Protein AF-A0A6B3F899-F1 (afdb_monomer_lite)

Secondary structure (DSSP, 8-state):
--------PPTTGGG--SS--HHHHHHHHHHHHHHHHH-HHHHHHHHHHHHHHHHHHHTTSTTEEEES-SSSTT--S--EEEETT--HHHHHHHHHHTT-----S-TT-GGGG-

Sequence (114 aa):
VSMHSSTYAPAPHKFEAGTPPIAQAVGLGAAVDYLTSIGMEKIAAHEKAITEYAVRRLMEVPDLRIIGPTTAEERGSAISFTLGDIHPHDVGQVLDEQGIAVRVGHHCARPVCL

Structure (mmCIF, N/CA/C/O backbone):
data_AF-A0A6B3F899-F1
#
_entry.id   AF-A0A6B3F899-F1
#
loop_
_atom_site.group_PDB
_atom_site.id
_atom_site.type_symbol
_atom_site.label_atom_id
_atom_site.label_alt_id
_atom_site.label_comp_id
_atom_site.label_asym_id
_atom_site.label_entity_id
_atom_site.label_seq_id
_atom_site.pdbx_PDB_ins_code
_atom_site.Cartn_x
_atom_site.Cartn_y
_atom_site.Cartn_z
_atom_site.occupancy
_atom_site.B_iso_or_equiv
_atom_site.auth_seq_id
_atom_site.auth_comp_id
_atom_site.auth_asym_id
_atom_site.auth_atom_id
_atom_site.pdbx_PDB_model_num
ATOM 1 N N . VAL A 1 1 ? 48.496 1.014 -18.626 1.00 54.47 1 VAL A N 1
ATOM 2 C CA . VAL A 1 1 ? 47.393 1.541 -19.464 1.00 54.47 1 VAL A CA 1
ATOM 3 C C . VAL A 1 1 ? 46.748 2.687 -18.694 1.00 54.47 1 VAL A C 1
ATOM 5 O O . VAL A 1 1 ? 46.357 2.444 -17.561 1.00 54.47 1 VAL A O 1
ATOM 8 N N . SER A 1 2 ? 46.710 3.913 -19.229 1.00 67.50 2 SER A N 1
ATOM 9 C CA . SER A 1 2 ? 45.982 5.047 -18.627 1.00 67.50 2 SER A CA 1
ATOM 10 C C . SER A 1 2 ? 44.690 5.312 -19.408 1.00 67.50 2 SER A C 1
ATOM 12 O O . SER A 1 2 ? 44.713 5.341 -20.636 1.00 67.50 2 SER A O 1
ATOM 14 N N . MET A 1 3 ? 43.559 5.486 -18.713 1.00 81.88 3 MET A N 1
ATOM 15 C CA . MET A 1 3 ? 42.299 5.953 -19.313 1.00 81.88 3 MET A CA 1
ATOM 16 C C . MET A 1 3 ? 42.106 7.444 -19.018 1.00 81.88 3 MET A C 1
ATOM 18 O O . MET A 1 3 ? 42.232 7.858 -17.869 1.00 81.88 3 MET A O 1
ATOM 22 N N . HIS A 1 4 ? 41.798 8.236 -20.051 1.00 90.44 4 HIS A N 1
ATOM 23 C CA . HIS A 1 4 ? 41.664 9.701 -19.969 1.00 90.44 4 HIS A CA 1
ATOM 24 C C . HIS A 1 4 ? 40.222 10.207 -20.139 1.00 90.44 4 HIS A C 1
ATOM 26 O O . HIS A 1 4 ? 39.950 11.374 -19.867 1.00 90.44 4 HIS A O 1
ATOM 32 N N . SER A 1 5 ? 39.295 9.358 -20.591 1.00 90.56 5 SER A N 1
ATOM 33 C CA . SER A 1 5 ? 37.891 9.724 -20.793 1.00 90.56 5 SER A CA 1
ATOM 34 C C . SER A 1 5 ? 36.980 8.496 -20.813 1.00 90.56 5 SER A C 1
ATOM 36 O O . SER A 1 5 ? 37.437 7.354 -20.899 1.00 90.56 5 SER A O 1
ATOM 38 N N . SER A 1 6 ? 35.672 8.735 -20.718 1.00 90.12 6 SER A N 1
ATOM 39 C CA . SER A 1 6 ? 34.637 7.711 -20.865 1.00 90.12 6 SER A CA 1
ATOM 40 C C . SER A 1 6 ? 33.489 8.253 -21.701 1.00 90.12 6 SER A C 1
ATOM 42 O O . SER A 1 6 ? 33.122 9.424 -21.587 1.00 90.12 6 SER A O 1
ATOM 44 N N . THR A 1 7 ? 32.916 7.390 -22.529 1.00 92.81 7 THR A N 1
ATOM 45 C CA . THR A 1 7 ? 31.673 7.648 -23.250 1.00 92.81 7 THR A CA 1
ATOM 46 C C . THR A 1 7 ? 30.538 6.894 -22.569 1.00 92.81 7 THR A C 1
ATOM 48 O O . THR A 1 7 ? 30.748 5.862 -21.935 1.00 92.81 7 THR A O 1
ATOM 51 N N . TYR A 1 8 ? 29.327 7.431 -22.669 1.00 94.56 8 TYR A N 1
ATOM 52 C CA . TYR A 1 8 ? 28.137 6.855 -22.054 1.00 94.56 8 TYR A CA 1
ATOM 53 C C . TYR A 1 8 ? 27.007 6.819 -23.075 1.00 94.56 8 TYR A C 1
ATOM 55 O O . TYR A 1 8 ? 26.947 7.671 -23.963 1.00 94.56 8 TYR A O 1
ATOM 63 N N . ALA A 1 9 ? 26.092 5.866 -22.912 1.00 95.62 9 ALA A N 1
ATOM 64 C CA . ALA A 1 9 ? 24.819 5.891 -23.618 1.00 95.62 9 ALA A CA 1
ATOM 65 C C . ALA A 1 9 ? 24.021 7.166 -23.260 1.00 95.62 9 ALA A C 1
ATOM 67 O O . ALA A 1 9 ? 24.244 7.756 -22.194 1.00 95.62 9 ALA A O 1
ATOM 68 N N . PRO A 1 10 ? 23.084 7.606 -24.117 1.00 97.19 10 PRO A N 1
ATOM 69 C CA . PRO A 1 10 ? 22.101 8.611 -23.729 1.00 97.19 10 PRO A CA 1
ATOM 70 C C . PRO A 1 10 ? 21.185 8.083 -22.609 1.00 97.19 10 PRO A C 1
ATOM 72 O O . PRO A 1 10 ? 21.019 6.875 -22.426 1.00 97.19 10 PRO A O 1
ATOM 75 N N . ALA A 1 11 ? 20.585 8.993 -21.840 1.00 96.25 11 ALA A N 1
ATOM 76 C CA . ALA A 1 11 ? 19.533 8.629 -20.890 1.00 96.25 11 ALA A CA 1
ATOM 77 C C . ALA A 1 11 ? 18.277 8.129 -21.648 1.00 96.25 11 ALA A C 1
ATOM 79 O O . ALA A 1 11 ? 18.000 8.655 -22.729 1.00 96.25 11 ALA A O 1
ATOM 80 N N . PRO A 1 12 ? 17.523 7.144 -21.114 1.00 95.44 12 PRO A N 1
ATOM 81 C CA . PRO A 1 12 ? 17.664 6.546 -19.779 1.00 95.44 12 PRO A CA 1
ATOM 82 C C . PRO A 1 12 ? 18.734 5.446 -19.677 1.00 95.44 12 PRO A C 1
ATOM 84 O O . PRO A 1 12 ? 19.283 5.254 -18.596 1.00 95.44 12 PRO A O 1
ATOM 87 N N . HIS A 1 13 ? 19.120 4.805 -20.787 1.00 95.81 13 HIS A N 1
ATOM 88 C CA . HIS A 1 13 ? 20.024 3.641 -20.805 1.00 95.81 13 HIS A CA 1
ATOM 89 C C . HIS A 1 13 ? 21.406 3.884 -20.196 1.00 95.81 13 HIS A C 1
ATOM 91 O O . HIS A 1 13 ? 22.064 2.949 -19.746 1.00 95.81 13 HIS A O 1
ATOM 97 N N . LYS A 1 14 ? 21.832 5.149 -20.110 1.00 96.62 14 LYS A N 1
ATOM 98 C CA . LYS A 1 14 ? 22.982 5.565 -19.298 1.00 96.62 14 LYS A CA 1
ATOM 99 C C . LYS A 1 14 ? 22.970 4.981 -17.877 1.00 96.62 14 LYS A C 1
ATOM 101 O O . LYS A 1 14 ? 24.039 4.735 -17.325 1.00 96.62 14 LYS A O 1
ATOM 106 N N . PHE A 1 15 ? 21.788 4.808 -17.288 1.00 96.62 15 PHE A N 1
ATOM 107 C CA . PHE A 1 15 ? 21.583 4.400 -15.897 1.00 96.62 15 PHE A CA 1
ATOM 108 C C . PHE A 1 15 ? 21.077 2.956 -15.748 1.00 96.62 15 PHE A C 1
ATOM 110 O O . PHE A 1 15 ? 20.846 2.505 -14.631 1.00 96.62 15 PHE A O 1
ATOM 117 N N . GLU A 1 16 ? 20.937 2.216 -16.849 1.00 96.69 16 GLU A N 1
ATOM 118 C CA . GLU A 1 16 ? 20.351 0.869 -16.886 1.00 96.69 16 GLU A CA 1
ATOM 119 C C . GLU A 1 16 ? 21.401 -0.146 -17.344 1.00 96.69 16 GLU A C 1
ATOM 121 O O . GLU A 1 16 ? 21.291 -0.781 -18.391 1.00 96.69 16 GLU A O 1
ATOM 126 N N . ALA A 1 17 ? 22.491 -0.242 -16.584 1.00 96.12 17 ALA A N 1
ATOM 127 C CA . ALA A 1 17 ? 23.603 -1.107 -16.946 1.00 96.12 17 ALA A CA 1
ATOM 128 C C . ALA A 1 17 ? 23.226 -2.595 -16.859 1.00 96.12 17 ALA A C 1
ATOM 130 O O . ALA A 1 17 ? 22.631 -3.050 -15.882 1.00 96.12 17 ALA A O 1
ATOM 131 N N . GLY A 1 18 ? 23.674 -3.371 -17.846 1.00 96.12 18 GLY A N 1
ATOM 132 C CA . GLY A 1 18 ? 23.474 -4.818 -17.888 1.00 96.12 18 GLY A CA 1
ATOM 133 C C . GLY A 1 18 ? 22.165 -5.231 -18.559 1.00 96.12 18 GLY A C 1
ATOM 134 O O . GLY A 1 18 ? 21.542 -4.466 -19.288 1.00 96.12 18 GLY A O 1
ATOM 135 N N . THR A 1 19 ? 21.782 -6.493 -18.366 1.00 96.88 19 THR A N 1
ATOM 136 C CA . THR A 1 19 ? 20.515 -7.005 -18.903 1.00 96.88 19 THR A CA 1
ATOM 137 C C . THR A 1 19 ? 19.367 -6.521 -18.016 1.00 96.88 19 THR A C 1
ATOM 139 O O . THR A 1 19 ? 19.410 -6.773 -16.809 1.00 96.88 19 THR A O 1
ATOM 142 N N . PRO A 1 20 ? 18.348 -5.845 -18.570 1.00 95.38 20 PRO A N 1
ATOM 143 C CA . PRO A 1 20 ? 17.251 -5.324 -17.770 1.00 95.38 20 PRO A CA 1
ATOM 144 C C . PRO A 1 20 ? 16.342 -6.448 -17.240 1.00 95.38 20 PRO A C 1
ATOM 146 O O . PRO A 1 20 ? 16.338 -7.561 -17.776 1.00 95.38 20 PRO A O 1
ATOM 149 N N . PRO A 1 21 ? 15.514 -6.167 -16.219 1.00 96.69 21 PRO A N 1
ATOM 150 C CA . PRO A 1 21 ? 14.478 -7.081 -15.744 1.00 96.69 21 PRO A CA 1
ATOM 151 C C . PRO A 1 21 ? 13.289 -7.101 -16.726 1.00 96.69 21 PRO A C 1
ATOM 153 O O . PRO A 1 21 ? 12.222 -6.548 -16.461 1.00 96.69 21 PRO A O 1
ATOM 156 N N . ILE A 1 22 ? 13.496 -7.703 -17.905 1.00 97.25 22 ILE A N 1
ATOM 157 C CA . ILE A 1 22 ? 12.583 -7.621 -19.060 1.00 97.25 22 ILE A CA 1
ATOM 158 C C . ILE A 1 22 ? 11.176 -8.110 -18.700 1.00 97.25 22 ILE A C 1
ATOM 160 O O . ILE A 1 22 ? 10.198 -7.404 -18.937 1.00 97.25 22 ILE A O 1
ATOM 164 N N . ALA A 1 23 ? 11.063 -9.299 -18.100 1.00 98.25 23 ALA A N 1
ATOM 165 C CA . ALA A 1 23 ? 9.767 -9.884 -17.759 1.00 98.25 23 ALA A CA 1
ATOM 166 C C . ALA A 1 23 ? 9.001 -9.032 -16.733 1.00 98.25 23 ALA A C 1
ATOM 168 O O . ALA A 1 23 ? 7.789 -8.862 -16.847 1.00 98.25 23 ALA A O 1
ATOM 169 N N . GLN A 1 24 ? 9.706 -8.452 -15.760 1.00 98.19 24 GLN A N 1
ATOM 170 C CA . GLN A 1 24 ? 9.122 -7.576 -14.749 1.00 98.19 24 GLN A CA 1
ATOM 171 C C . GLN A 1 24 ? 8.648 -6.255 -15.359 1.00 98.19 24 GLN A C 1
ATOM 173 O O . GLN A 1 24 ? 7.570 -5.791 -15.008 1.00 98.19 24 GLN A O 1
ATOM 178 N N . ALA A 1 25 ? 9.411 -5.671 -16.288 1.00 97.69 25 ALA A N 1
ATOM 179 C CA . ALA A 1 25 ? 9.010 -4.450 -16.985 1.00 97.69 25 ALA A CA 1
ATOM 180 C C . ALA A 1 25 ? 7.748 -4.671 -17.836 1.00 97.69 25 ALA A C 1
ATOM 182 O O . ALA A 1 25 ? 6.827 -3.858 -17.795 1.00 97.69 25 ALA A O 1
ATOM 183 N N . VAL A 1 26 ? 7.662 -5.805 -18.541 1.00 98.44 26 VAL A N 1
ATOM 184 C CA . VAL A 1 26 ? 6.450 -6.197 -19.281 1.00 98.44 26 VAL A CA 1
ATOM 185 C C . VAL A 1 26 ? 5.270 -6.409 -18.328 1.00 98.44 26 VAL A C 1
ATOM 187 O O . VAL A 1 26 ? 4.179 -5.900 -18.577 1.00 98.44 26 VAL A O 1
ATOM 190 N N . GLY A 1 27 ? 5.485 -7.107 -17.209 1.00 98.56 27 GLY A N 1
ATOM 191 C CA . GLY A 1 27 ? 4.459 -7.305 -16.182 1.00 98.56 27 GLY A CA 1
ATOM 192 C C . GLY A 1 27 ? 3.975 -5.994 -15.556 1.00 98.56 27 GLY A C 1
ATOM 193 O O . GLY A 1 27 ? 2.778 -5.829 -15.331 1.00 98.56 27 GLY A O 1
ATOM 194 N N . LEU A 1 28 ? 4.878 -5.034 -15.335 1.00 98.62 28 LEU A N 1
ATOM 195 C CA . LEU A 1 28 ? 4.530 -3.695 -14.865 1.00 98.62 28 LEU A CA 1
ATOM 196 C C . LEU A 1 28 ? 3.672 -2.949 -15.893 1.00 98.62 28 LEU A C 1
ATOM 198 O O . LEU A 1 28 ? 2.686 -2.334 -15.503 1.00 98.62 28 LEU A O 1
ATOM 202 N N . GLY A 1 29 ? 3.995 -3.047 -17.187 1.00 98.69 29 GLY A N 1
ATOM 203 C CA . GLY A 1 29 ? 3.160 -2.495 -18.259 1.00 98.69 29 GLY A CA 1
ATOM 204 C C . GLY A 1 29 ? 1.730 -3.038 -18.210 1.00 98.69 29 GLY A C 1
ATOM 205 O O . GLY A 1 29 ? 0.779 -2.265 -18.142 1.00 98.69 29 GLY A O 1
ATOM 206 N N . ALA A 1 30 ? 1.577 -4.361 -18.107 1.00 98.75 30 ALA A N 1
ATOM 207 C CA . ALA A 1 30 ? 0.262 -4.992 -17.979 1.00 98.75 30 ALA A CA 1
ATOM 208 C C . ALA A 1 30 ? -0.496 -4.556 -16.707 1.00 98.75 30 ALA A C 1
ATOM 210 O O . ALA A 1 30 ? -1.711 -4.367 -16.742 1.00 98.75 30 ALA A O 1
ATOM 211 N N . ALA A 1 31 ? 0.205 -4.367 -15.585 1.00 98.62 31 ALA A N 1
ATOM 212 C CA . ALA A 1 31 ? -0.397 -3.852 -14.356 1.00 98.62 31 ALA A CA 1
ATOM 213 C C . ALA A 1 31 ? -0.879 -2.397 -14.512 1.00 98.62 31 ALA A C 1
ATOM 215 O O . ALA A 1 31 ? -1.965 -2.058 -14.040 1.00 98.62 31 ALA A O 1
ATOM 216 N N . VAL A 1 32 ? -0.110 -1.549 -15.204 1.00 98.69 32 VAL A N 1
ATOM 217 C CA . VAL A 1 32 ? -0.506 -0.168 -15.523 1.00 98.69 32 VAL A CA 1
ATOM 218 C C . VAL A 1 32 ? -1.742 -0.154 -16.420 1.00 98.69 32 VAL A C 1
ATOM 220 O O . VAL A 1 32 ? -2.680 0.592 -16.134 1.00 98.69 32 VAL A O 1
ATOM 223 N N . ASP A 1 33 ? -1.787 -1.001 -17.448 1.00 98.75 33 ASP A N 1
ATOM 224 C CA . ASP A 1 33 ? -2.947 -1.122 -18.338 1.00 98.75 33 ASP A CA 1
ATOM 225 C C . ASP A 1 33 ? -4.194 -1.574 -17.568 1.00 98.75 33 ASP A C 1
ATOM 227 O O . ASP A 1 33 ? -5.270 -0.994 -17.724 1.00 98.75 33 ASP A O 1
ATOM 231 N N . TYR A 1 34 ? -4.048 -2.555 -16.673 1.00 98.75 34 TYR A N 1
ATOM 232 C CA . TYR A 1 34 ? -5.131 -3.027 -15.814 1.00 98.75 34 TYR A CA 1
ATOM 233 C C . TYR A 1 34 ? -5.698 -1.901 -14.937 1.00 98.75 34 TYR A C 1
ATOM 235 O O . TYR A 1 34 ? -6.901 -1.632 -14.979 1.00 98.75 34 TYR A O 1
ATOM 243 N N . LEU A 1 35 ? -4.842 -1.188 -14.197 1.00 98.56 35 LEU A N 1
ATOM 244 C CA . LEU A 1 35 ? -5.265 -0.082 -13.329 1.00 98.56 35 LEU A CA 1
ATOM 245 C C . LEU A 1 35 ? -5.891 1.068 -14.130 1.00 98.56 35 LEU A C 1
ATOM 247 O O . LEU A 1 35 ? -6.917 1.624 -13.733 1.00 98.56 35 LEU A O 1
ATOM 251 N N . THR A 1 36 ? -5.319 1.383 -15.293 1.00 98.56 36 THR A N 1
ATOM 252 C CA . THR A 1 36 ? -5.827 2.420 -16.199 1.00 98.56 36 THR A CA 1
ATOM 253 C C . THR A 1 36 ? -7.196 2.048 -16.767 1.00 98.56 36 THR A C 1
ATOM 255 O O . THR A 1 36 ? -8.076 2.903 -16.835 1.00 98.56 36 THR A O 1
ATOM 258 N N . SER A 1 37 ? -7.418 0.774 -17.107 1.00 98.62 37 SER A N 1
ATOM 259 C CA . SER A 1 37 ? -8.702 0.284 -17.625 1.00 98.62 37 SER A CA 1
ATOM 260 C C . SER A 1 37 ? -9.841 0.388 -16.602 1.00 98.62 37 SER A C 1
ATOM 262 O O . SER A 1 37 ? -10.983 0.671 -16.967 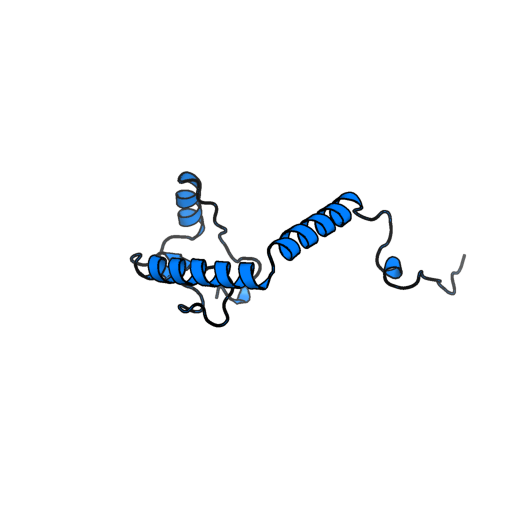1.00 98.62 37 SER A O 1
ATOM 264 N N . ILE A 1 38 ? -9.532 0.218 -15.312 1.00 98.56 38 ILE A N 1
ATOM 265 C CA . ILE A 1 38 ? -10.476 0.463 -14.215 1.00 98.56 38 ILE A CA 1
ATOM 266 C C . ILE A 1 38 ? -10.720 1.974 -14.076 1.00 98.56 38 ILE A C 1
ATOM 268 O O . ILE A 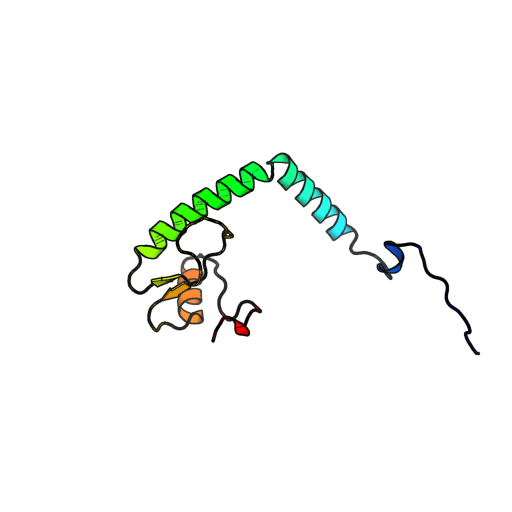1 38 ? -11.872 2.420 -13.987 1.00 98.56 38 ILE A O 1
ATOM 272 N N . GLY A 1 39 ? -9.632 2.748 -14.108 1.00 98.62 39 GLY A N 1
ATOM 273 C CA . GLY A 1 39 ? -9.592 4.196 -13.944 1.00 98.62 39 GLY A CA 1
ATOM 274 C C . GLY A 1 39 ? -9.164 4.586 -12.529 1.00 98.62 39 GLY A C 1
ATOM 275 O O . GLY A 1 39 ? -9.844 4.262 -11.554 1.00 98.62 39 GLY A O 1
ATOM 276 N N . MET A 1 40 ? -8.059 5.331 -12.419 1.00 98.12 40 MET A N 1
ATOM 277 C CA . MET A 1 40 ? -7.454 5.700 -11.129 1.00 98.12 40 MET A CA 1
ATOM 278 C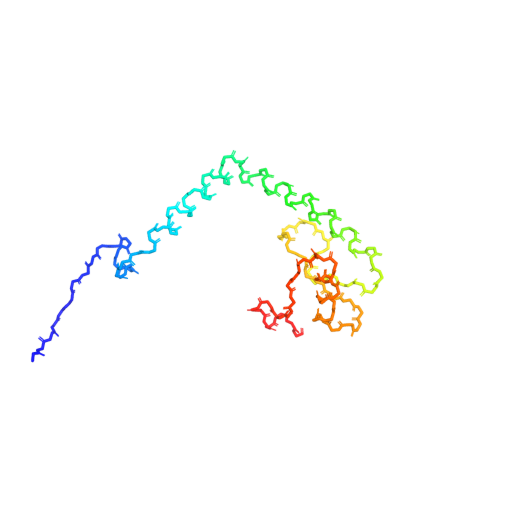 C . MET A 1 40 ? -8.386 6.519 -10.228 1.00 98.12 40 MET A C 1
ATOM 280 O O . MET A 1 40 ? -8.342 6.372 -9.012 1.00 98.12 40 MET A O 1
ATOM 284 N N . GLU A 1 41 ? -9.284 7.320 -10.804 1.00 98.06 41 GLU A N 1
ATOM 285 C CA . GLU A 1 41 ? -10.300 8.066 -10.048 1.00 98.06 41 GLU A CA 1
ATOM 286 C C . GLU A 1 41 ? -11.307 7.138 -9.358 1.00 98.06 41 GLU A C 1
ATOM 288 O O . GLU A 1 41 ? -11.673 7.362 -8.204 1.00 98.06 41 GLU A O 1
ATOM 293 N N . LYS A 1 42 ? -11.729 6.057 -10.031 1.00 98.31 42 LYS A N 1
ATOM 294 C CA . LYS A 1 42 ? -12.647 5.069 -9.445 1.00 98.31 42 LYS A CA 1
ATOM 295 C C . LYS A 1 42 ? -11.967 4.278 -8.337 1.00 98.31 42 LYS A C 1
ATOM 297 O O . LYS A 1 42 ? -12.593 4.015 -7.314 1.00 98.31 42 LYS A O 1
ATOM 302 N N . ILE A 1 43 ? -10.697 3.925 -8.540 1.00 98.06 43 ILE A N 1
ATOM 303 C CA . ILE A 1 43 ? -9.876 3.260 -7.525 1.00 98.06 43 ILE A CA 1
ATOM 304 C C . ILE A 1 43 ? -9.769 4.160 -6.294 1.00 98.06 43 ILE A C 1
ATOM 306 O O . ILE A 1 43 ? -10.139 3.731 -5.207 1.00 98.06 43 ILE A O 1
ATOM 310 N N . ALA A 1 44 ? -9.384 5.427 -6.470 1.00 96.81 44 ALA A N 1
ATOM 311 C CA . ALA A 1 44 ? -9.276 6.386 -5.374 1.00 96.81 44 ALA A CA 1
ATOM 312 C C . ALA A 1 44 ? -10.612 6.590 -4.634 1.00 96.81 44 ALA A C 1
ATOM 314 O O . ALA A 1 44 ? -10.643 6.618 -3.404 1.00 96.81 44 ALA A O 1
ATOM 315 N N . ALA A 1 45 ? -11.732 6.685 -5.358 1.00 96.94 45 ALA A N 1
ATOM 316 C CA . ALA A 1 45 ? -13.057 6.801 -4.751 1.00 96.94 45 ALA A CA 1
ATOM 317 C C . ALA A 1 45 ? -13.438 5.552 -3.936 1.00 96.94 45 ALA A C 1
ATOM 319 O O . ALA A 1 45 ? -13.971 5.672 -2.831 1.00 96.94 45 ALA A O 1
ATOM 320 N N . HIS A 1 46 ? -13.142 4.357 -4.454 1.00 97.44 46 HIS A N 1
ATOM 321 C CA . HIS A 1 46 ? -13.386 3.101 -3.749 1.00 97.44 46 HIS A CA 1
ATOM 322 C C . HIS A 1 46 ? -12.501 2.963 -2.504 1.00 97.44 46 HIS A C 1
ATOM 324 O O . HIS A 1 46 ? -13.007 2.645 -1.428 1.00 97.44 46 HIS A O 1
ATOM 330 N N . GLU A 1 47 ? -11.204 3.264 -2.626 1.00 97.19 47 GLU A N 1
ATOM 331 C CA . GLU A 1 47 ? -10.260 3.273 -1.507 1.00 97.19 47 GLU A CA 1
ATOM 332 C C . GLU A 1 47 ? -10.696 4.246 -0.412 1.00 97.19 47 GLU A C 1
ATOM 334 O O . GLU A 1 47 ? -10.681 3.892 0.767 1.00 97.19 47 GLU A O 1
ATOM 339 N N . LYS A 1 48 ? -11.159 5.446 -0.778 1.00 96.81 48 LYS A N 1
ATOM 340 C CA . LYS A 1 48 ? -11.706 6.403 0.186 1.00 96.81 48 LYS A CA 1
ATOM 341 C C . LYS A 1 48 ? -12.915 5.821 0.921 1.00 96.81 48 LYS A C 1
ATOM 343 O O . LYS A 1 48 ? -12.925 5.820 2.149 1.00 96.81 48 LYS A O 1
ATOM 348 N N . ALA A 1 49 ? -13.887 5.266 0.197 1.00 97.38 49 ALA A N 1
ATOM 349 C CA . ALA A 1 49 ? -15.108 4.717 0.789 1.00 97.38 49 ALA A CA 1
ATOM 350 C C . ALA A 1 49 ? -14.837 3.545 1.754 1.00 97.38 49 ALA A C 1
ATOM 352 O O . ALA A 1 49 ? -15.391 3.506 2.856 1.00 97.38 49 ALA A O 1
ATOM 353 N N . ILE A 1 50 ? -13.964 2.600 1.380 1.00 97.56 50 ILE A N 1
ATOM 354 C CA . ILE A 1 50 ? -13.618 1.473 2.261 1.00 97.56 50 ILE A CA 1
ATOM 355 C C . ILE A 1 50 ? -12.798 1.932 3.472 1.00 97.56 50 ILE A C 1
ATOM 357 O O . ILE A 1 50 ? -12.990 1.415 4.572 1.00 97.56 50 ILE A O 1
ATOM 361 N N . THR A 1 51 ? -11.947 2.947 3.303 1.00 97.50 51 THR A N 1
ATOM 362 C CA . THR A 1 51 ? -11.163 3.532 4.398 1.00 97.50 51 THR A CA 1
ATOM 363 C C . THR A 1 51 ? -12.060 4.261 5.393 1.00 97.50 51 THR A C 1
ATOM 365 O O . THR A 1 51 ? -11.933 4.031 6.592 1.00 97.50 51 THR A O 1
ATOM 368 N N . GLU A 1 52 ? -13.014 5.078 4.930 1.00 97.25 52 GLU A N 1
ATOM 369 C CA . GLU A 1 52 ? -14.019 5.730 5.789 1.00 97.25 52 GLU A CA 1
ATOM 370 C C . GLU A 1 52 ? -14.790 4.707 6.620 1.00 97.25 52 GLU A C 1
ATOM 372 O O . GLU A 1 52 ? -14.950 4.862 7.834 1.00 97.25 52 GLU A O 1
ATOM 377 N N . TYR A 1 53 ? -15.232 3.628 5.971 1.00 97.88 53 TYR A N 1
ATOM 378 C CA . TYR A 1 53 ? -15.904 2.533 6.650 1.00 97.88 53 TYR A CA 1
ATOM 379 C C . TYR A 1 53 ? -15.001 1.890 7.709 1.00 97.88 53 TYR A C 1
ATOM 381 O O . TYR A 1 53 ? -15.405 1.786 8.867 1.00 97.88 53 TYR A O 1
ATOM 389 N N . ALA A 1 54 ? -13.784 1.487 7.340 1.00 97.62 54 ALA A N 1
ATOM 390 C CA . ALA A 1 54 ? -12.864 0.791 8.230 1.00 97.62 54 ALA A CA 1
ATOM 391 C C . ALA A 1 54 ? -12.475 1.646 9.442 1.00 97.62 54 ALA A C 1
ATOM 393 O O . ALA A 1 54 ? -12.525 1.158 10.565 1.00 97.62 54 ALA A O 1
ATOM 394 N N . VAL A 1 55 ? -12.171 2.930 9.244 1.00 97.31 55 VAL A N 1
ATOM 395 C CA . VAL A 1 55 ? -11.843 3.867 10.329 1.00 97.31 55 VAL A CA 1
ATOM 396 C C . VAL A 1 55 ? -12.996 3.980 11.316 1.00 97.31 55 VAL A C 1
ATOM 398 O O . VAL A 1 55 ? -12.787 3.808 12.515 1.00 97.31 55 VAL A O 1
ATOM 401 N N . ARG A 1 56 ? -14.223 4.182 10.819 1.00 97.06 56 ARG A N 1
ATOM 402 C CA . ARG A 1 56 ? -15.418 4.247 11.668 1.00 97.06 56 ARG A CA 1
ATOM 403 C C . ARG A 1 56 ? -15.591 2.973 12.495 1.00 97.06 56 ARG A C 1
ATOM 405 O O . ARG A 1 56 ? -15.841 3.068 13.687 1.00 97.06 56 ARG A O 1
ATOM 412 N N . ARG A 1 57 ? -15.429 1.795 11.882 1.00 98.00 57 ARG A N 1
ATOM 413 C CA . ARG A 1 57 ? -15.563 0.499 12.571 1.00 98.00 57 ARG A CA 1
ATOM 414 C C . ARG A 1 57 ? -14.446 0.249 13.583 1.00 98.00 57 ARG A C 1
ATOM 416 O O . ARG A 1 57 ? -14.721 -0.270 14.656 1.00 98.00 57 ARG A O 1
ATOM 423 N N . LEU A 1 58 ? -13.207 0.612 13.259 1.00 97.38 58 LEU A N 1
ATOM 424 C CA . LEU A 1 58 ? -12.058 0.429 14.148 1.00 97.38 58 LEU A CA 1
ATOM 425 C C . LEU A 1 58 ? -12.146 1.328 15.382 1.00 97.38 58 LEU A C 1
ATOM 427 O O . LEU A 1 58 ? -11.765 0.898 16.462 1.00 97.38 58 LEU A O 1
ATOM 431 N N . MET A 1 59 ? -12.705 2.533 15.251 1.00 96.31 59 MET A N 1
ATOM 432 C CA . MET A 1 59 ? -12.947 3.426 16.391 1.00 96.31 59 MET A CA 1
ATOM 433 C C . MET A 1 59 ? -13.981 2.887 17.392 1.00 96.31 59 MET A C 1
ATOM 435 O O . MET A 1 59 ? -14.048 3.383 18.512 1.00 96.31 59 MET A O 1
ATOM 439 N N . GLU A 1 60 ? -14.785 1.892 17.011 1.00 97.88 60 GLU A N 1
ATOM 440 C CA . GLU A 1 60 ? -15.715 1.217 17.924 1.00 97.88 60 GLU A CA 1
ATOM 441 C C . GLU A 1 60 ? -15.045 0.085 18.724 1.00 97.88 60 GLU A C 1
ATOM 443 O O . GLU A 1 60 ? -15.660 -0.461 19.639 1.00 97.88 60 GLU A O 1
ATOM 448 N N . VAL A 1 61 ? -13.805 -0.293 18.388 1.00 97.81 61 VAL A N 1
ATOM 449 C CA . VAL A 1 61 ? -13.073 -1.363 19.075 1.00 97.81 61 VAL A CA 1
ATOM 450 C C . VAL A 1 61 ? -12.498 -0.818 20.390 1.00 97.81 61 VAL A C 1
ATOM 452 O O . VAL A 1 61 ? -11.727 0.144 20.355 1.00 97.81 61 VAL A O 1
ATOM 455 N N . PRO A 1 62 ? -12.830 -1.422 21.548 1.00 97.38 62 PRO A N 1
ATOM 456 C CA . PRO A 1 62 ? -12.271 -1.011 22.833 1.00 97.38 62 PRO A CA 1
ATOM 457 C C . PRO A 1 62 ? -10.741 -1.045 22.829 1.00 97.38 62 PRO A C 1
ATOM 459 O O . PRO A 1 62 ? -10.140 -1.949 22.251 1.00 97.38 62 PRO A O 1
ATOM 462 N N . ASP A 1 63 ? -10.128 -0.046 23.464 1.00 96.75 63 ASP A N 1
ATOM 463 C CA . ASP A 1 63 ? -8.674 0.117 23.616 1.00 96.75 63 ASP A CA 1
ATOM 464 C C . ASP A 1 63 ? -7.870 0.234 22.306 1.00 96.75 63 ASP A C 1
ATOM 466 O O . ASP A 1 63 ? -6.639 0.334 22.334 1.00 96.75 63 ASP A O 1
ATOM 470 N N . LEU A 1 64 ? -8.533 0.281 21.146 1.00 97.75 64 LEU A N 1
ATOM 471 C CA . LEU A 1 64 ? -7.881 0.514 19.865 1.00 97.75 64 LEU A CA 1
ATOM 472 C C . LEU A 1 64 ? -7.611 2.007 19.673 1.00 97.75 64 LEU A C 1
ATOM 474 O O . LEU A 1 64 ? -8.504 2.849 19.751 1.00 97.75 64 LEU A O 1
ATOM 478 N N . ARG A 1 65 ? -6.365 2.339 19.339 1.00 96.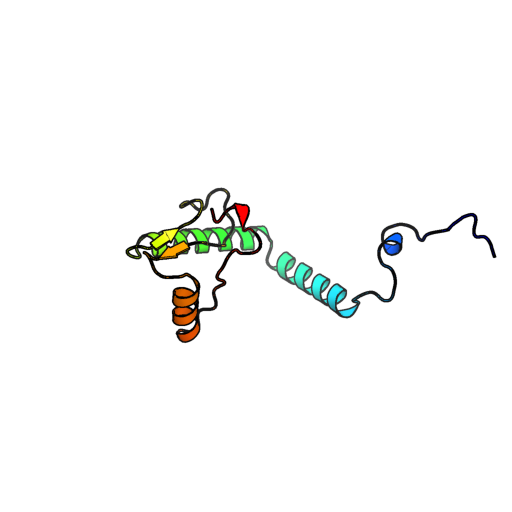25 65 ARG A N 1
ATOM 479 C CA . ARG A 1 65 ? -5.942 3.700 19.007 1.00 96.25 65 ARG A CA 1
ATOM 480 C C . ARG A 1 65 ? -5.355 3.746 17.607 1.00 96.25 65 ARG A C 1
ATOM 482 O O . ARG A 1 65 ? -4.318 3.143 17.344 1.00 96.25 65 ARG A O 1
ATOM 489 N N . ILE A 1 66 ? -5.991 4.510 16.725 1.00 96.19 66 ILE A N 1
ATOM 490 C CA . ILE A 1 66 ? -5.475 4.793 15.381 1.00 96.19 66 ILE A CA 1
ATOM 491 C C . ILE A 1 66 ? -4.291 5.765 15.479 1.00 96.19 66 ILE A C 1
ATOM 493 O O . ILE A 1 66 ? -4.332 6.742 16.227 1.00 96.19 66 ILE A O 1
ATOM 497 N N . ILE A 1 67 ? -3.240 5.499 14.703 1.00 93.81 67 ILE A N 1
ATOM 498 C CA . ILE A 1 67 ? -2.075 6.368 14.536 1.00 93.81 67 ILE A CA 1
ATOM 499 C C . ILE A 1 67 ? -2.217 7.111 13.206 1.00 93.81 67 ILE A C 1
ATOM 501 O O . ILE A 1 67 ? -2.062 6.519 12.138 1.00 93.81 67 ILE A O 1
ATOM 505 N N . GLY A 1 68 ? -2.521 8.407 13.279 1.00 92.44 68 GLY A N 1
ATOM 506 C CA . GLY A 1 68 ? -2.794 9.264 12.122 1.00 92.44 68 GLY A CA 1
ATOM 507 C C . GLY A 1 68 ? -4.224 9.822 12.125 1.00 92.44 68 GLY A C 1
ATOM 508 O O . GLY A 1 68 ? -4.919 9.718 13.138 1.00 92.44 68 GLY A O 1
ATOM 509 N N . PRO A 1 69 ? -4.673 10.433 11.013 1.00 92.62 69 PRO A N 1
ATOM 510 C CA . PRO A 1 69 ? -6.006 11.024 10.911 1.00 92.62 69 PRO A CA 1
ATOM 511 C C . PRO A 1 69 ? -7.134 10.005 11.136 1.00 92.62 69 PRO A C 1
ATOM 513 O O . PRO A 1 69 ? -7.048 8.850 10.712 1.00 92.62 69 PRO A O 1
ATOM 516 N N . THR A 1 70 ? -8.225 10.446 11.764 1.00 92.94 70 THR A N 1
ATOM 517 C CA . THR A 1 70 ? -9.454 9.655 11.990 1.00 92.94 70 THR A CA 1
ATOM 518 C C . THR A 1 70 ? -10.583 10.005 11.016 1.00 92.94 70 THR A C 1
ATOM 520 O O . THR A 1 70 ? -11.675 9.451 11.096 1.00 92.94 70 THR A O 1
ATOM 523 N N . THR A 1 71 ? -10.327 10.899 10.066 1.00 92.25 71 THR A N 1
ATOM 524 C CA . THR A 1 71 ? -11.183 11.150 8.898 1.00 92.25 71 THR A CA 1
ATOM 525 C C . THR A 1 71 ? -10.551 10.505 7.669 1.00 92.25 71 THR A C 1
ATOM 527 O O . THR A 1 71 ? -9.426 10.019 7.761 1.00 92.25 71 THR A O 1
ATOM 530 N N . ALA A 1 72 ? -11.251 10.471 6.529 1.00 89.75 72 ALA A N 1
ATOM 531 C CA . ALA A 1 72 ? -10.664 10.054 5.250 1.00 89.75 72 ALA A CA 1
ATOM 532 C C . ALA A 1 72 ? -10.202 11.192 4.342 1.00 89.75 72 ALA A C 1
ATOM 534 O O . ALA A 1 72 ? -9.938 10.997 3.157 1.00 89.75 72 ALA A O 1
ATOM 535 N N . GLU A 1 73 ? -10.097 12.385 4.907 1.00 91.00 73 GLU A N 1
ATOM 536 C CA . GLU A 1 73 ? -9.547 13.542 4.226 1.00 91.00 73 GLU A CA 1
ATOM 537 C C . GLU A 1 73 ? -8.017 13.466 4.233 1.00 91.00 73 GLU A C 1
ATOM 539 O O . GLU A 1 73 ? -7.421 13.150 5.261 1.00 91.00 73 GLU A O 1
ATOM 544 N N . GLU A 1 74 ? -7.401 13.688 3.068 1.00 89.44 74 GLU A N 1
ATOM 545 C CA . GLU A 1 74 ? -5.940 13.715 2.882 1.00 89.44 74 GLU A CA 1
ATOM 546 C C . GLU A 1 74 ? -5.182 12.509 3.482 1.00 89.44 74 GLU A C 1
ATOM 548 O O . GLU A 1 74 ? -4.032 12.620 3.909 1.00 89.44 7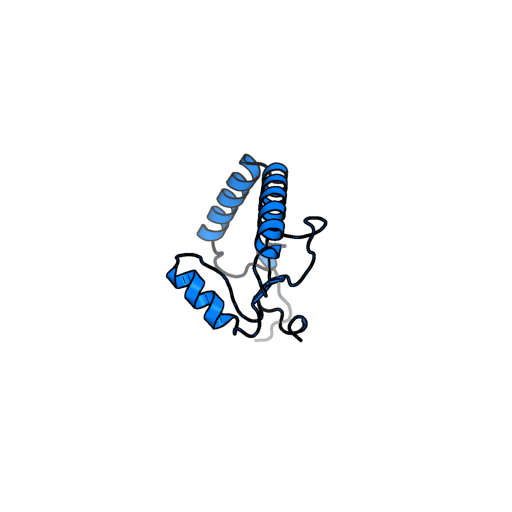4 GLU A O 1
ATOM 553 N N . ARG A 1 75 ? -5.804 11.321 3.479 1.00 91.38 75 ARG A N 1
ATOM 554 C CA . ARG A 1 75 ? -5.179 10.066 3.922 1.00 91.38 75 ARG A CA 1
ATOM 555 C C . ARG A 1 75 ? -5.108 9.023 2.816 1.00 91.38 75 ARG A C 1
ATOM 557 O O . ARG A 1 75 ? -5.985 8.949 1.959 1.00 91.38 75 ARG A O 1
ATOM 564 N N . GLY A 1 76 ? -4.120 8.140 2.924 1.00 92.62 76 GLY A N 1
ATOM 565 C CA . GLY A 1 76 ? -4.124 6.861 2.216 1.00 92.62 76 GLY A CA 1
ATOM 566 C C . GLY A 1 76 ? -4.996 5.802 2.902 1.00 92.62 76 GLY A C 1
ATOM 567 O O . GLY A 1 76 ? -5.488 5.989 4.020 1.00 92.62 76 GLY A O 1
ATOM 568 N N . SER A 1 77 ? -5.135 4.654 2.240 1.00 95.00 77 SER A N 1
ATOM 569 C CA . SER A 1 77 ? -5.950 3.521 2.698 1.00 95.00 77 SER A CA 1
ATOM 570 C C . SER A 1 77 ? -5.335 2.705 3.840 1.00 95.00 77 SER A C 1
ATOM 572 O O . SER A 1 77 ? -6.037 1.961 4.523 1.00 95.00 77 SER A O 1
ATOM 574 N N . ALA A 1 78 ? -4.036 2.865 4.106 1.00 95.62 78 ALA A N 1
ATOM 575 C CA . ALA A 1 78 ? -3.389 2.234 5.249 1.00 95.62 78 ALA A CA 1
ATOM 576 C C . ALA A 1 78 ? -3.915 2.805 6.583 1.00 95.62 78 ALA A C 1
ATOM 578 O O . ALA A 1 78 ? -4.048 4.021 6.761 1.00 95.62 78 ALA A O 1
ATOM 579 N N . ILE A 1 79 ? -4.186 1.919 7.544 1.00 96.50 79 ILE A N 1
ATOM 580 C CA . ILE A 1 79 ? -4.631 2.278 8.894 1.00 96.50 79 ILE A CA 1
ATOM 581 C C . ILE A 1 79 ? -3.670 1.650 9.902 1.00 96.50 79 ILE A C 1
ATOM 583 O O . ILE A 1 79 ? -3.735 0.454 10.173 1.00 96.50 79 ILE A O 1
ATOM 587 N N . SER A 1 80 ? -2.775 2.464 10.453 1.00 95.81 80 SER A N 1
ATOM 588 C CA . SER A 1 80 ? -1.907 2.052 11.558 1.00 95.81 80 SER A CA 1
ATOM 589 C C . SER A 1 80 ? -2.663 2.182 12.878 1.00 95.81 80 SER A C 1
ATOM 591 O O . SER A 1 80 ? -3.350 3.181 13.095 1.00 95.81 80 SER A O 1
ATOM 593 N N . PHE A 1 81 ? -2.533 1.207 13.775 1.00 96.25 81 PHE A N 1
ATOM 594 C CA . PHE A 1 81 ? -3.171 1.249 15.091 1.00 96.25 81 PHE A CA 1
ATOM 595 C C . PHE A 1 81 ? -2.353 0.512 16.159 1.00 96.25 81 PHE A C 1
ATOM 597 O O . PHE A 1 81 ? -1.496 -0.314 15.850 1.00 96.25 81 PHE A O 1
ATOM 604 N N . THR A 1 82 ? -2.642 0.818 17.421 1.00 96.19 82 THR A N 1
ATOM 605 C CA . THR A 1 82 ? -2.226 0.056 18.607 1.00 96.19 82 THR A CA 1
ATOM 606 C C . THR A 1 82 ? -3.467 -0.432 19.352 1.00 96.19 82 THR A C 1
ATOM 608 O O . THR A 1 82 ? -4.529 0.171 19.202 1.00 96.19 82 THR A O 1
ATOM 611 N N . LEU A 1 83 ? -3.350 -1.487 20.159 1.00 97.25 83 LEU A N 1
ATOM 612 C CA . LEU A 1 83 ? -4.468 -2.063 20.913 1.00 97.25 83 LEU A CA 1
ATOM 613 C C . LEU A 1 83 ? -4.066 -2.252 22.378 1.00 97.25 83 LEU A C 1
ATOM 615 O O . LEU A 1 83 ? -3.324 -3.181 22.694 1.00 97.25 83 LEU A O 1
ATOM 619 N N . GLY A 1 84 ? -4.534 -1.358 23.251 1.00 95.25 84 GLY A N 1
ATOM 620 C CA . GLY A 1 84 ? -4.150 -1.324 24.662 1.00 95.25 84 GLY A CA 1
ATOM 621 C C . GLY A 1 84 ? -2.632 -1.418 24.852 1.00 95.25 84 GLY A C 1
ATOM 622 O O . GLY A 1 84 ? -1.866 -0.799 24.111 1.00 95.25 84 GLY A O 1
ATOM 623 N N . ASP A 1 85 ? -2.220 -2.256 25.802 1.00 94.56 85 ASP A N 1
ATOM 624 C CA . ASP A 1 85 ? -0.814 -2.562 26.100 1.00 94.56 85 ASP A CA 1
ATOM 625 C C . ASP A 1 85 ? -0.300 -3.820 25.369 1.00 94.56 85 ASP A C 1
ATOM 627 O O . ASP A 1 85 ? 0.740 -4.381 25.723 1.00 94.56 85 ASP A O 1
ATOM 631 N N . ILE A 1 86 ? -1.026 -4.302 24.353 1.00 96.38 86 ILE A N 1
ATOM 632 C CA . ILE A 1 86 ? -0.658 -5.517 23.621 1.00 96.38 86 ILE A CA 1
ATOM 633 C C . ILE A 1 86 ? 0.457 -5.195 22.627 1.00 96.38 86 ILE A C 1
ATOM 635 O O . ILE A 1 86 ? 0.369 -4.249 21.836 1.00 96.38 86 ILE A O 1
ATOM 639 N N . HIS A 1 87 ? 1.507 -6.017 22.627 1.00 96.06 87 HIS A N 1
ATOM 640 C CA . HIS A 1 87 ? 2.600 -5.855 21.683 1.00 96.06 87 HIS A CA 1
ATOM 641 C C . HIS A 1 87 ? 2.090 -6.066 20.238 1.00 96.06 87 HIS A C 1
ATOM 643 O O . HIS A 1 87 ? 1.400 -7.053 19.977 1.00 96.06 87 HIS A O 1
ATOM 649 N N . PRO A 1 88 ? 2.443 -5.210 19.253 1.00 95.31 88 PRO A N 1
ATOM 650 C CA . PRO A 1 88 ? 1.911 -5.318 17.889 1.00 95.31 88 PRO A CA 1
ATOM 651 C C . PRO A 1 88 ? 2.118 -6.687 17.229 1.00 95.31 88 PRO A C 1
ATOM 653 O O . PRO A 1 88 ? 1.267 -7.128 16.465 1.00 95.31 88 PRO A O 1
ATOM 656 N N . HIS A 1 89 ? 3.228 -7.372 17.531 1.00 96.69 89 HIS A N 1
ATOM 657 C CA . HIS A 1 89 ? 3.473 -8.736 17.039 1.00 96.69 89 HIS A CA 1
ATOM 658 C C . HIS A 1 89 ? 2.430 -9.752 17.521 1.00 96.69 89 HIS A C 1
ATOM 660 O O . HIS A 1 89 ? 2.040 -10.602 16.725 1.00 96.69 89 HIS A O 1
ATOM 666 N N . ASP A 1 90 ? 1.933 -9.627 18.752 1.00 97.44 90 ASP A N 1
ATOM 667 C CA . ASP A 1 90 ? 0.931 -10.547 19.297 1.00 97.44 90 ASP A CA 1
ATOM 668 C C . ASP A 1 90 ? -0.430 -10.311 18.627 1.00 97.44 90 ASP A C 1
ATOM 670 O O . ASP A 1 90 ? -1.093 -11.255 18.203 1.00 97.44 90 ASP A O 1
ATOM 674 N N . VAL A 1 91 ? -0.810 -9.040 18.431 1.00 97.00 91 VAL A N 1
ATOM 675 C CA . VAL A 1 91 ? -2.015 -8.674 17.662 1.00 97.00 91 VAL A CA 1
ATOM 676 C C . VAL A 1 91 ? -1.930 -9.219 16.235 1.00 97.00 91 VAL A C 1
ATOM 678 O O . VAL A 1 91 ? -2.891 -9.796 15.731 1.00 97.00 91 VAL A O 1
ATOM 681 N N . GLY A 1 92 ? -0.774 -9.054 15.585 1.00 97.19 92 GLY A N 1
ATOM 682 C CA . GLY A 1 92 ? -0.539 -9.560 14.236 1.00 97.19 92 GLY A CA 1
ATOM 683 C C . GLY A 1 92 ? -0.658 -11.079 14.141 1.00 97.19 92 GLY A C 1
ATOM 684 O O . GLY A 1 92 ? -1.260 -11.567 13.192 1.00 97.19 92 GLY A O 1
ATOM 685 N N . GLN A 1 93 ? -0.142 -11.816 15.130 1.00 98.00 93 GLN A N 1
ATOM 686 C CA . GLN A 1 93 ? -0.242 -13.274 15.160 1.00 98.00 93 GLN A CA 1
ATOM 687 C C . GLN A 1 93 ? -1.696 -13.742 15.297 1.00 98.00 93 GLN A C 1
ATOM 689 O O . GLN A 1 93 ? -2.132 -14.592 14.530 1.00 98.00 93 GLN A O 1
ATOM 694 N N . VAL A 1 94 ? -2.472 -13.153 16.215 1.00 97.81 94 VAL A N 1
ATOM 695 C CA . VAL A 1 94 ? -3.894 -13.508 16.380 1.00 97.81 94 VAL A CA 1
ATOM 696 C C . VAL A 1 94 ? -4.686 -13.233 15.099 1.00 97.81 94 VAL A C 1
ATOM 698 O O . VAL A 1 94 ? -5.550 -14.021 14.727 1.00 97.81 94 VAL A O 1
ATOM 701 N N . LEU A 1 95 ? -4.396 -12.133 14.398 1.00 97.88 95 LEU A N 1
ATOM 702 C CA . LEU A 1 95 ? -5.035 -11.826 13.116 1.00 97.88 95 LEU A CA 1
ATOM 703 C C . LEU A 1 95 ? -4.637 -12.822 12.015 1.00 97.88 95 LEU A C 1
ATOM 705 O O . LEU A 1 95 ? -5.508 -13.267 11.267 1.00 97.88 95 LEU A O 1
ATOM 709 N N . ASP A 1 96 ? -3.365 -13.218 11.950 1.00 98.19 96 ASP A N 1
ATOM 710 C CA . ASP A 1 96 ? -2.869 -14.230 11.009 1.00 98.19 96 ASP A CA 1
ATOM 711 C C . ASP A 1 96 ? -3.530 -15.599 11.234 1.00 98.19 96 ASP A C 1
ATOM 713 O O . ASP A 1 96 ? -3.988 -16.228 10.282 1.00 98.19 96 ASP A O 1
ATOM 717 N N . GLU A 1 97 ? -3.711 -16.009 12.495 1.00 98.38 97 GLU A N 1
ATOM 718 C CA . GLU A 1 97 ? -4.450 -17.226 12.867 1.00 98.38 97 GLU A CA 1
ATOM 719 C C . GLU A 1 97 ? -5.919 -17.201 12.395 1.00 98.38 97 GLU A C 1
ATOM 721 O O . GLU A 1 97 ? -6.525 -18.253 12.190 1.00 98.38 97 GLU A O 1
ATOM 726 N N . GLN A 1 98 ? -6.491 -16.011 12.180 1.00 98.19 98 GLN A N 1
ATOM 727 C CA . GLN A 1 98 ? -7.827 -15.813 11.600 1.00 98.19 98 GLN A CA 1
ATOM 728 C C . GLN A 1 98 ? -7.806 -15.603 10.073 1.00 98.19 98 G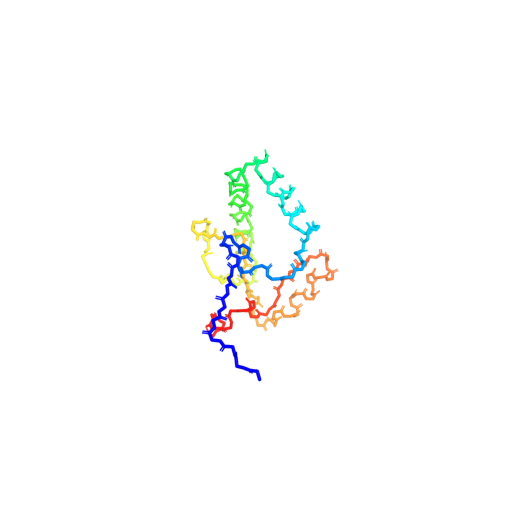LN A C 1
ATOM 730 O O . GLN A 1 98 ? -8.844 -15.321 9.473 1.00 98.19 98 GLN A O 1
ATOM 735 N N . GLY A 1 99 ? -6.645 -15.723 9.424 1.00 98.19 99 GLY A N 1
ATOM 736 C CA . GLY A 1 99 ? -6.473 -15.507 7.985 1.00 98.19 99 GLY A CA 1
ATOM 737 C C . GLY A 1 99 ? -6.446 -14.034 7.565 1.00 98.19 99 GLY A C 1
ATOM 738 O O . GLY A 1 99 ? -6.648 -13.726 6.389 1.00 98.19 99 GLY A O 1
ATOM 739 N N . ILE A 1 100 ? -6.215 -13.111 8.504 1.00 98.25 100 ILE A N 1
ATOM 740 C CA . ILE A 1 100 ? -6.159 -11.667 8.259 1.00 98.25 100 ILE A CA 1
ATOM 741 C C . ILE A 1 100 ? -4.696 -11.221 8.228 1.00 98.25 100 ILE A C 1
ATOM 743 O O . ILE A 1 100 ? -4.069 -10.975 9.257 1.00 98.25 100 ILE A O 1
ATOM 747 N N . ALA A 1 101 ? -4.156 -11.058 7.021 1.00 98.06 101 ALA A N 1
ATOM 748 C CA . ALA A 1 101 ? -2.785 -10.602 6.834 1.00 98.06 101 ALA A CA 1
ATOM 749 C C . ALA A 1 101 ? -2.640 -9.103 7.150 1.00 98.06 101 ALA A C 1
ATOM 751 O O . ALA A 1 101 ? -3.150 -8.243 6.428 1.00 98.06 101 ALA A O 1
ATOM 752 N N . VAL A 1 102 ? -1.880 -8.787 8.199 1.00 97.62 102 VAL A N 1
ATOM 753 C CA . VAL A 1 102 ? -1.471 -7.420 8.553 1.00 97.62 102 VAL A CA 1
ATOM 754 C C . VAL A 1 102 ? 0.047 -7.313 8.641 1.00 97.62 102 VAL A C 1
ATOM 756 O O . VAL A 1 102 ? 0.762 -8.307 8.752 1.00 97.62 102 VAL A O 1
ATOM 759 N N . ARG A 1 103 ? 0.566 -6.084 8.604 1.00 97.56 103 ARG A N 1
ATOM 760 C CA . ARG A 1 103 ? 1.986 -5.814 8.839 1.00 97.56 103 ARG A CA 1
ATOM 761 C C . ARG A 1 103 ? 2.160 -5.179 10.208 1.00 97.56 103 ARG A C 1
ATOM 763 O O . ARG A 1 103 ? 1.375 -4.323 10.592 1.00 97.56 103 ARG A O 1
ATOM 770 N N . VAL A 1 104 ? 3.230 -5.555 10.897 1.00 96.31 104 VAL A N 1
ATOM 771 C CA . VAL A 1 104 ? 3.553 -5.081 12.248 1.00 96.31 104 VAL A CA 1
ATOM 772 C C . VAL A 1 104 ? 4.992 -4.570 12.316 1.00 96.31 104 VAL A C 1
ATOM 774 O O . VAL A 1 104 ? 5.835 -4.928 11.486 1.00 96.31 104 VAL A O 1
ATOM 777 N N . GLY A 1 105 ? 5.277 -3.729 13.309 1.00 93.44 105 GLY A N 1
ATOM 778 C CA . GLY A 1 105 ? 6.602 -3.171 13.578 1.00 93.44 105 GLY A CA 1
ATOM 779 C C . GLY A 1 105 ? 6.740 -1.713 13.143 1.00 93.44 105 GLY A C 1
ATOM 780 O O . GLY A 1 105 ? 5.782 -0.954 13.121 1.00 93.44 105 GLY A O 1
ATOM 781 N N . HIS A 1 106 ? 7.962 -1.303 12.807 1.00 94.38 106 HIS A N 1
ATOM 782 C CA . HIS A 1 106 ? 8.282 0.111 12.565 1.00 94.38 106 HIS A CA 1
ATOM 783 C C . HIS A 1 106 ? 8.018 0.583 11.129 1.00 94.38 106 HIS A C 1
ATOM 785 O O . HIS A 1 106 ? 8.305 1.731 10.812 1.00 94.38 106 HIS A O 1
ATOM 791 N N . HIS A 1 107 ? 7.580 -0.306 10.231 1.00 95.38 107 HIS A N 1
ATOM 792 C CA . HIS A 1 107 ? 7.241 0.013 8.834 1.00 95.38 107 HIS A CA 1
ATOM 793 C C . HIS A 1 107 ? 8.293 0.838 8.068 1.00 95.38 107 HIS A C 1
ATOM 795 O O . HIS A 1 107 ? 7.949 1.692 7.259 1.00 95.38 107 HIS A O 1
ATOM 801 N N . CYS A 1 108 ? 9.585 0.593 8.328 1.00 94.94 108 CYS A N 1
ATOM 802 C CA . CYS A 1 108 ? 10.699 1.367 7.757 1.00 94.94 108 CYS A CA 1
ATOM 803 C C . CYS A 1 108 ? 10.675 2.875 8.105 1.00 94.94 108 CYS A C 1
ATOM 805 O O . CYS A 1 108 ? 11.384 3.657 7.482 1.00 94.94 108 CYS A O 1
ATOM 807 N N . ALA A 1 109 ? 9.917 3.271 9.132 1.00 95.00 109 ALA A N 1
ATOM 808 C CA . ALA A 1 109 ? 9.682 4.648 9.560 1.00 95.00 109 ALA A CA 1
ATOM 809 C C . ALA A 1 109 ? 9.905 4.820 11.076 1.00 95.00 109 ALA A C 1
ATOM 811 O O . ALA A 1 109 ? 9.161 5.509 11.764 1.00 95.00 109 ALA A O 1
ATOM 812 N N . ARG A 1 110 ? 10.970 4.213 11.618 1.00 91.00 110 ARG A N 1
ATOM 813 C CA . ARG A 1 110 ? 11.278 4.233 13.063 1.00 91.00 110 ARG A CA 1
ATOM 814 C C . ARG A 1 110 ? 11.205 5.620 13.741 1.00 91.00 110 ARG A C 1
ATOM 816 O O . ARG A 1 110 ? 10.766 5.647 14.886 1.00 91.00 110 ARG A O 1
ATOM 823 N N . PRO A 1 111 ? 11.573 6.751 13.099 1.00 92.81 111 PRO A N 1
ATOM 824 C CA . PRO A 1 111 ? 11.448 8.072 13.722 1.00 92.81 111 PRO A CA 1
ATOM 825 C C . PRO A 1 111 ? 10.022 8.483 14.118 1.00 92.81 111 PRO A C 1
ATOM 827 O O . PRO A 1 111 ? 9.883 9.282 15.034 1.00 92.81 111 PRO A O 1
ATOM 830 N N . VAL A 1 112 ? 8.977 7.953 13.466 1.00 84.06 112 VAL A N 1
ATOM 831 C CA . VAL A 1 112 ? 7.574 8.267 13.814 1.00 84.06 112 VAL A CA 1
ATOM 832 C C . VAL A 1 112 ? 6.993 7.337 14.888 1.00 84.06 112 VAL A C 1
ATOM 834 O O . VAL A 1 112 ? 5.831 7.475 15.250 1.00 84.06 112 VAL A O 1
ATOM 837 N N . CYS A 1 113 ? 7.780 6.369 15.372 1.00 72.38 113 CYS A N 1
ATOM 838 C CA . CYS A 1 113 ? 7.374 5.383 16.379 1.00 72.38 113 CYS A CA 1
ATOM 839 C C . CYS A 1 113 ? 7.855 5.733 17.802 1.00 72.38 113 CYS A C 1
ATOM 841 O O . CYS A 1 113 ? 7.810 4.861 18.670 1.00 72.38 113 CYS A O 1
ATOM 843 N N . LEU A 1 114 ? 8.379 6.949 18.003 1.00 56.94 114 LEU A N 1
ATOM 844 C CA . LEU A 1 114 ? 8.803 7.490 19.299 1.00 56.94 114 LEU A CA 1
ATOM 845 C C . LEU A 1 114 ? 7.652 8.213 20.001 1.00 56.94 114 LEU A C 1
ATOM 847 O O . LEU A 1 114 ? 6.884 8.905 19.296 1.00 56.94 114 LEU A O 1
#

Foldseek 3Di:
DDDDDDDADDPPVSPQPDDHPVVVVVVVVVVVVVDVVCPVVVVLVVLLVVQQVVLVVQVVDPQKDWDDDSHSPPDGSDTDIDHHPDAQVVVQVVCVVVVHHDDDDCPVPVVSVD

Radius of gyration: 22.15 Å; chains: 1; bounding box: 63×31×50 Å

pLDDT: mean 94.88, std 6.88, range [54.47, 98.75]